Protein AF-A0A0B1U2A0-F1 (afdb_monomer_lite)

Foldseek 3Di:
DQKFFDPPAFLVDDTWIAGPVPRHTWDFPAWPDDDSFKTWTWTADPPPGDIDIWMWGQDPVSTGIGTDD

Structure (mmCIF, N/CA/C/O backbone):
data_AF-A0A0B1U2A0-F1
#
_entry.id   AF-A0A0B1U2A0-F1
#
loop_
_atom_site.group_PDB
_atom_site.id
_atom_site.type_symbol
_atom_site.label_atom_id
_atom_site.label_alt_id
_atom_site.label_comp_id
_atom_site.label_asym_id
_atom_site.label_entity_id
_atom_site.label_seq_id
_atom_site.pdbx_PDB_ins_code
_atom_site.Cartn_x
_atom_site.Cartn_y
_atom_site.Cartn_z
_atom_site.occupancy
_atom_site.B_iso_or_equiv
_atom_site.auth_seq_id
_atom_site.auth_comp_id
_atom_site.auth_asym_id
_atom_site.auth_atom_id
_atom_site.pdbx_PDB_model_num
ATOM 1 N N . MET A 1 1 ? -2.412 -4.015 -9.961 1.00 65.06 1 MET A N 1
ATOM 2 C CA . MET A 1 1 ? -1.777 -3.208 -8.893 1.00 65.06 1 MET A CA 1
ATOM 3 C C . MET A 1 1 ? -0.267 -3.229 -9.115 1.00 65.06 1 MET A C 1
ATOM 5 O O . MET A 1 1 ? 0.203 -4.155 -9.757 1.00 65.06 1 MET A O 1
ATOM 9 N N . SER A 1 2 ? 0.473 -2.200 -8.692 1.00 81.75 2 SER A N 1
ATOM 10 C CA . SER A 1 2 ? 1.937 -2.107 -8.904 1.00 81.75 2 SER A CA 1
ATOM 11 C C . SER A 1 2 ? 2.739 -2.314 -7.612 1.00 81.75 2 SER A C 1
ATOM 13 O O . SER A 1 2 ? 3.929 -2.609 -7.666 1.00 81.75 2 SER A O 1
ATOM 15 N N . PHE A 1 3 ? 2.079 -2.159 -6.462 1.00 92.06 3 PHE A N 1
ATOM 16 C CA . PHE A 1 3 ? 2.656 -2.259 -5.126 1.00 92.06 3 PHE A CA 1
ATOM 17 C C . PHE A 1 3 ? 1.686 -2.995 -4.200 1.00 92.06 3 PHE A C 1
ATOM 19 O O . PHE A 1 3 ? 0.471 -2.852 -4.365 1.00 92.06 3 PHE A O 1
ATOM 26 N N . THR A 1 4 ? 2.223 -3.738 -3.239 1.00 93.50 4 THR A N 1
ATOM 27 C CA . THR A 1 4 ? 1.500 -4.356 -2.115 1.00 93.50 4 THR A CA 1
ATOM 28 C C . THR A 1 4 ? 1.889 -3.693 -0.808 1.00 93.50 4 THR A C 1
ATOM 30 O O . THR A 1 4 ? 2.976 -3.133 -0.706 1.00 93.50 4 THR A O 1
ATOM 33 N N . VAL A 1 5 ? 1.025 -3.785 0.202 1.00 93.00 5 VAL A N 1
ATOM 34 C CA . VAL A 1 5 ? 1.419 -3.528 1.592 1.00 93.00 5 VAL A CA 1
ATOM 35 C C . VAL A 1 5 ? 2.269 -4.706 2.079 1.00 93.00 5 VAL A C 1
ATOM 37 O O . VAL A 1 5 ? 1.903 -5.859 1.852 1.00 93.00 5 VAL A O 1
ATOM 40 N N . HIS A 1 6 ? 3.405 -4.418 2.710 1.00 91.88 6 HIS A N 1
ATOM 41 C CA . HIS A 1 6 ? 4.311 -5.427 3.255 1.00 91.88 6 HIS A CA 1
ATOM 42 C C . HIS A 1 6 ? 3.632 -6.180 4.400 1.00 91.88 6 HIS A C 1
ATOM 44 O O . HIS A 1 6 ? 3.059 -5.558 5.290 1.00 91.88 6 HIS A O 1
ATOM 50 N N . THR A 1 7 ? 3.694 -7.507 4.425 1.00 86.00 7 THR A N 1
ATOM 51 C CA . THR A 1 7 ? 3.121 -8.296 5.526 1.00 86.00 7 THR A CA 1
ATOM 52 C C . THR A 1 7 ? 4.225 -8.870 6.413 1.00 86.00 7 THR A C 1
ATOM 54 O O . THR A 1 7 ? 5.091 -9.570 5.886 1.00 86.00 7 THR A O 1
ATOM 57 N N . PRO A 1 8 ? 4.167 -8.677 7.743 1.00 85.06 8 PRO A N 1
ATOM 58 C CA . PRO A 1 8 ? 3.098 -8.011 8.496 1.00 85.06 8 PRO A CA 1
ATOM 59 C C . PRO A 1 8 ? 3.159 -6.473 8.413 1.00 85.06 8 PRO A C 1
ATOM 61 O O . PRO A 1 8 ? 4.239 -5.896 8.417 1.00 85.06 8 PRO A O 1
ATOM 64 N N . SER A 1 9 ? 1.990 -5.820 8.402 1.00 89.50 9 SER A N 1
ATOM 65 C CA . SER A 1 9 ? 1.857 -4.356 8.514 1.00 89.50 9 SER A CA 1
ATOM 66 C C . SER A 1 9 ? 1.020 -3.982 9.736 1.00 89.50 9 SER A C 1
ATOM 68 O O . SER A 1 9 ? -0.184 -3.747 9.608 1.00 89.50 9 SER A O 1
ATOM 70 N N . PRO A 1 10 ? 1.613 -3.965 10.939 1.00 91.81 10 PRO A N 1
ATOM 71 C CA . PRO A 1 10 ? 0.898 -3.586 12.150 1.00 91.81 10 PRO A CA 1
ATOM 72 C C . PRO A 1 10 ? 0.507 -2.100 12.122 1.00 91.81 10 PRO A C 1
ATOM 74 O O . PRO A 1 10 ? 1.278 -1.238 11.708 1.00 91.81 10 PRO A O 1
ATOM 77 N N . ALA A 1 11 ? -0.688 -1.778 12.620 1.00 88.75 11 ALA A N 1
ATOM 78 C CA . ALA A 1 11 ? -1.208 -0.407 12.674 1.00 88.75 11 ALA A CA 1
ATOM 79 C C . ALA A 1 11 ? -0.455 0.511 13.658 1.00 88.75 11 ALA A C 1
ATOM 81 O O . ALA A 1 11 ? -0.686 1.723 13.671 1.00 88.75 11 ALA A O 1
ATOM 82 N N . THR A 1 12 ? 0.427 -0.061 14.485 1.00 88.44 12 THR A N 1
ATOM 83 C CA . THR A 1 12 ? 1.358 0.659 15.366 1.00 88.44 12 THR A CA 1
ATOM 84 C C . THR A 1 12 ? 2.524 1.288 14.610 1.00 88.44 12 THR A C 1
ATOM 86 O O . THR A 1 12 ? 3.192 2.164 15.153 1.00 88.44 12 THR A O 1
ATOM 89 N N . GLU A 1 13 ? 2.772 0.849 13.376 1.00 89.12 13 GLU A N 1
ATOM 90 C CA . GLU A 1 13 ? 3.849 1.327 12.516 1.00 89.12 13 GLU A CA 1
ATOM 91 C C . GLU A 1 13 ? 3.283 1.935 11.227 1.00 89.12 13 GLU A C 1
ATOM 93 O O . GLU A 1 13 ? 2.088 1.863 10.920 1.00 89.12 13 GLU A O 1
ATOM 98 N N . GLU A 1 14 ? 4.156 2.595 10.476 1.00 89.44 14 GLU A N 1
ATOM 99 C CA . GLU A 1 14 ? 3.827 3.094 9.149 1.00 89.44 14 GLU A CA 1
ATOM 100 C C . GLU A 1 14 ? 3.765 1.934 8.140 1.00 89.44 14 GLU A C 1
ATOM 102 O O . GLU A 1 14 ? 4.660 1.087 8.151 1.00 89.44 14 GLU A O 1
ATOM 107 N N . PRO A 1 15 ? 2.761 1.891 7.239 1.00 91.50 15 PRO A N 1
ATOM 108 C CA . PRO A 1 15 ? 2.677 0.836 6.237 1.00 91.50 15 PRO A CA 1
ATOM 109 C C . PRO A 1 15 ? 3.893 0.893 5.314 1.00 91.50 15 PRO A C 1
ATOM 111 O O . PRO A 1 15 ? 4.212 1.939 4.739 1.00 91.50 15 PRO A O 1
ATOM 114 N N . GLN A 1 16 ? 4.557 -0.248 5.170 1.00 93.69 16 GLN A N 1
ATOM 115 C CA . GLN A 1 16 ? 5.620 -0.447 4.195 1.00 93.69 16 GLN A CA 1
ATOM 116 C C . GLN A 1 16 ? 5.037 -1.049 2.920 1.00 93.69 16 GLN A C 1
ATOM 118 O O . GLN A 1 16 ? 3.964 -1.653 2.939 1.00 93.69 16 GLN A O 1
ATOM 123 N N . PHE A 1 17 ? 5.741 -0.881 1.804 1.00 94.50 17 PHE A N 1
ATOM 124 C CA . PHE A 1 17 ? 5.261 -1.328 0.505 1.00 94.50 17 PHE A CA 1
ATOM 125 C C . PHE A 1 17 ? 6.307 -2.167 -0.207 1.00 94.50 17 PHE A C 1
ATOM 127 O O . PHE A 1 17 ? 7.485 -1.820 -0.194 1.00 94.50 17 PHE A O 1
ATOM 134 N N . ASP A 1 18 ? 5.861 -3.202 -0.907 1.00 94.31 18 ASP A N 1
ATOM 135 C CA . ASP A 1 18 ? 6.691 -3.994 -1.806 1.00 94.31 18 ASP A CA 1
ATOM 136 C C . ASP A 1 18 ? 6.285 -3.751 -3.254 1.00 94.31 18 ASP A C 1
ATOM 138 O O . ASP A 1 18 ? 5.118 -3.533 -3.585 1.00 94.31 18 ASP A O 1
ATOM 142 N N . CYS A 1 19 ? 7.272 -3.764 -4.142 1.00 94.06 19 CYS A N 1
ATOM 143 C CA . CYS A 1 19 ? 7.042 -3.672 -5.572 1.00 94.06 19 CYS A CA 1
ATOM 144 C C . CYS A 1 19 ? 6.682 -5.048 -6.138 1.00 94.06 19 CYS A C 1
ATOM 146 O O . CYS A 1 19 ? 7.517 -5.949 -6.123 1.00 94.06 19 CYS A O 1
ATOM 148 N N . MET A 1 20 ? 5.502 -5.17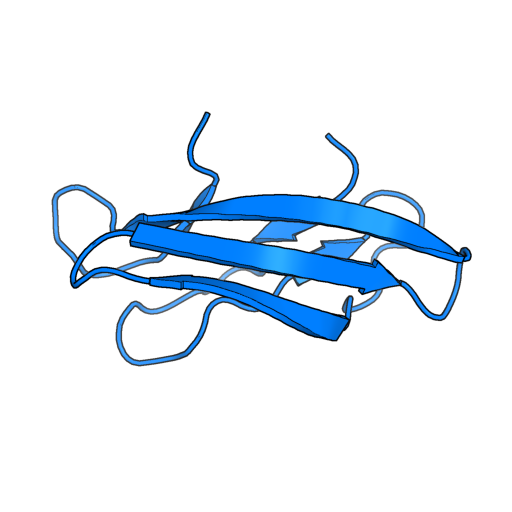7 -6.745 1.00 93.00 20 MET A N 1
ATOM 149 C CA . MET A 1 20 ? 5.041 -6.443 -7.339 1.00 93.00 20 MET A CA 1
ATOM 150 C C . MET A 1 20 ? 5.876 -6.901 -8.548 1.00 93.00 20 MET A C 1
ATOM 152 O O . MET A 1 20 ? 5.769 -8.044 -8.971 1.00 93.00 20 MET A O 1
ATOM 156 N N . PHE A 1 21 ? 6.670 -6.012 -9.154 1.00 91.00 21 PHE A N 1
ATOM 157 C CA . PHE A 1 21 ? 7.459 -6.345 -10.346 1.00 91.00 21 PHE A CA 1
ATOM 158 C C . PHE A 1 21 ? 8.826 -6.949 -10.034 1.00 91.00 21 PHE A C 1
ATOM 160 O O . PHE A 1 21 ? 9.415 -7.602 -10.892 1.00 91.00 21 PHE A O 1
ATOM 167 N N . CYS A 1 22 ? 9.379 -6.660 -8.859 1.00 92.81 22 CYS A N 1
ATOM 168 C CA . CYS A 1 22 ? 10.730 -7.091 -8.506 1.00 92.81 22 CYS A CA 1
ATOM 169 C C . CYS A 1 22 ? 10.854 -7.636 -7.084 1.00 92.81 22 CYS A C 1
ATOM 171 O O . CYS A 1 22 ? 11.975 -7.923 -6.662 1.00 92.81 22 CYS A O 1
ATOM 173 N N . ASP A 1 23 ? 9.740 -7.733 -6.352 1.00 91.06 23 ASP A N 1
ATOM 174 C CA . ASP A 1 23 ? 9.664 -8.236 -4.977 1.00 91.06 23 ASP A CA 1
ATOM 175 C C . ASP A 1 23 ? 10.681 -7.553 -4.046 1.00 91.06 23 ASP A C 1
ATOM 177 O O . ASP A 1 23 ? 11.278 -8.153 -3.151 1.00 91.06 23 ASP A O 1
ATOM 181 N N . LYS A 1 24 ? 10.942 -6.267 -4.310 1.00 92.31 24 LYS A N 1
ATOM 182 C CA . LYS A 1 24 ? 11.820 -5.415 -3.504 1.00 92.31 24 LYS A CA 1
ATOM 183 C C . LYS A 1 24 ? 10.998 -4.401 -2.720 1.00 92.31 24 LYS A C 1
ATOM 185 O O . LYS A 1 24 ? 10.002 -3.905 -3.260 1.00 92.31 24 LYS A O 1
ATOM 190 N N . PRO A 1 25 ? 11.489 -3.988 -1.538 1.00 92.69 25 PRO A N 1
ATOM 191 C CA . PRO A 1 25 ? 10.866 -2.917 -0.784 1.00 92.69 25 PRO A CA 1
ATOM 192 C C . PRO A 1 25 ? 10.850 -1.638 -1.621 1.00 92.69 25 PRO A C 1
ATOM 194 O O . PRO A 1 25 ? 11.855 -1.228 -2.221 1.00 92.69 25 PRO A O 1
ATOM 197 N N . ALA A 1 26 ? 9.678 -1.029 -1.681 1.00 94.31 26 ALA A N 1
ATOM 198 C CA . ALA A 1 26 ? 9.448 0.265 -2.276 1.00 94.31 26 ALA A CA 1
ATOM 199 C C . ALA A 1 26 ? 9.549 1.363 -1.210 1.00 94.31 26 ALA A C 1
ATOM 201 O O . ALA A 1 26 ? 9.397 1.129 -0.013 1.00 94.31 26 ALA A O 1
ATOM 202 N N . LEU A 1 27 ? 9.849 2.577 -1.656 1.00 94.06 27 LEU A N 1
ATOM 203 C CA . LEU A 1 27 ? 10.052 3.734 -0.797 1.00 94.06 27 LEU A CA 1
ATOM 204 C C . LEU A 1 27 ? 8.837 4.651 -0.872 1.00 94.06 27 LEU A C 1
ATOM 206 O O . LEU A 1 27 ? 8.296 4.881 -1.954 1.00 94.06 27 LEU A O 1
ATOM 210 N N . VAL A 1 28 ? 8.447 5.212 0.268 1.00 93.12 28 VAL A N 1
ATOM 211 C CA . VAL A 1 28 ? 7.473 6.303 0.319 1.00 93.12 28 VAL A CA 1
ATOM 212 C C . VAL A 1 28 ? 8.194 7.597 -0.041 1.00 93.12 28 VAL A C 1
ATOM 214 O O . VAL A 1 28 ? 9.140 7.996 0.633 1.00 93.12 28 VAL A O 1
ATOM 217 N N . SER A 1 29 ? 7.762 8.233 -1.126 1.00 91.38 29 SER A N 1
ATOM 218 C CA . SER A 1 29 ? 8.361 9.468 -1.634 1.00 91.38 29 SER A CA 1
ATOM 219 C C . SER A 1 29 ? 7.645 10.713 -1.114 1.00 91.38 29 SER A C 1
ATOM 221 O O . SER A 1 29 ? 8.279 11.747 -0.915 1.00 91.38 29 SER A O 1
ATOM 223 N N . SER A 1 30 ? 6.328 10.637 -0.905 1.00 91.88 30 SER A N 1
ATOM 224 C CA . SER A 1 30 ? 5.529 11.752 -0.389 1.00 91.88 30 SER A CA 1
ATOM 225 C C . SER A 1 30 ? 4.233 11.262 0.257 1.00 91.88 30 SER A C 1
ATOM 227 O O . SER A 1 30 ? 3.708 10.215 -0.120 1.00 91.88 30 SER A O 1
ATOM 229 N N . GLU A 1 31 ? 3.700 12.025 1.209 1.00 93.44 31 GLU A N 1
ATOM 230 C CA . GLU A 1 31 ? 2.388 11.787 1.814 1.00 93.44 31 GLU A CA 1
ATOM 231 C C . GLU A 1 31 ? 1.374 12.773 1.230 1.00 93.44 31 GLU A C 1
ATOM 233 O O . GLU A 1 31 ? 1.532 13.985 1.356 1.00 93.44 31 GLU A O 1
ATOM 238 N N . ALA A 1 32 ? 0.342 12.245 0.569 1.00 91.50 32 ALA A N 1
ATOM 239 C CA . ALA A 1 32 ? -0.695 13.046 -0.078 1.00 91.50 32 ALA A CA 1
ATOM 240 C C . ALA A 1 32 ? -1.859 13.355 0.873 1.00 91.50 32 ALA A C 1
ATOM 242 O O . ALA A 1 32 ? -2.425 14.444 0.826 1.00 91.50 32 ALA A O 1
ATOM 243 N N . ALA A 1 33 ? -2.229 12.395 1.725 1.00 93.31 33 ALA A N 1
ATOM 244 C CA . ALA A 1 33 ? -3.280 12.561 2.722 1.00 93.31 33 ALA A CA 1
ATOM 245 C C . ALA A 1 33 ? -3.104 11.568 3.874 1.00 93.31 33 ALA A C 1
ATOM 247 O O . ALA A 1 33 ? -2.658 10.438 3.667 1.00 93.31 33 ALA A O 1
ATOM 248 N N . ARG A 1 34 ? -3.517 11.959 5.080 1.00 92.44 34 ARG A N 1
ATOM 249 C CA . ARG A 1 34 ? -3.497 11.096 6.263 1.00 92.44 34 ARG A CA 1
ATOM 250 C C . ARG A 1 34 ? -4.682 11.387 7.176 1.00 92.44 34 ARG A C 1
ATOM 252 O O . ARG A 1 34 ? -5.005 12.543 7.429 1.00 92.44 34 ARG A O 1
ATOM 259 N N . THR A 1 35 ? -5.297 10.325 7.682 1.00 90.06 35 THR A N 1
ATOM 260 C CA . THR A 1 35 ? -6.332 10.337 8.722 1.00 90.06 35 THR A CA 1
ATOM 261 C C . THR A 1 35 ? -5.979 9.313 9.813 1.00 90.06 35 THR A C 1
ATOM 263 O O . THR A 1 35 ? -4.932 8.664 9.751 1.00 90.06 35 THR A O 1
ATOM 266 N N . GLU A 1 36 ? -6.831 9.156 10.830 1.00 87.62 36 GLU A N 1
ATOM 267 C CA . GLU A 1 36 ? -6.627 8.154 11.889 1.00 87.62 36 GLU A CA 1
ATOM 268 C C . GLU A 1 36 ? -6.677 6.706 11.380 1.00 87.62 36 GLU A C 1
ATOM 270 O O . GLU A 1 36 ? -6.007 5.831 11.942 1.00 87.62 36 GLU A O 1
ATOM 275 N N . THR A 1 37 ? -7.447 6.451 10.320 1.00 91.25 37 THR A N 1
ATOM 276 C CA . THR A 1 37 ? -7.705 5.108 9.777 1.00 91.25 37 THR A CA 1
ATOM 277 C C . THR A 1 37 ? -7.280 4.950 8.325 1.00 91.25 37 THR A C 1
ATOM 279 O O . THR A 1 37 ? -7.331 3.841 7.811 1.00 91.25 37 THR A O 1
ATOM 282 N N . SER A 1 38 ? -6.831 6.008 7.652 1.00 92.56 38 SER A N 1
ATOM 283 C CA . SER A 1 38 ? -6.392 5.948 6.260 1.00 92.56 38 SER A CA 1
ATOM 284 C C . SER A 1 38 ? -5.128 6.758 6.014 1.00 92.56 38 SER A C 1
ATOM 286 O O . SER A 1 38 ? -4.842 7.754 6.679 1.00 92.56 38 SER A O 1
ATOM 288 N N . ARG A 1 39 ? -4.351 6.324 5.029 1.00 93.25 39 ARG A N 1
ATOM 289 C CA . ARG A 1 39 ? -3.110 6.968 4.623 1.00 93.25 39 ARG A CA 1
ATOM 290 C C . ARG A 1 39 ? -2.949 6.845 3.117 1.00 93.25 39 ARG A C 1
ATOM 292 O O . ARG A 1 39 ? -3.066 5.759 2.575 1.00 93.25 39 ARG A O 1
ATOM 299 N N . THR A 1 40 ? -2.681 7.953 2.442 1.00 95.19 40 THR A N 1
ATOM 300 C 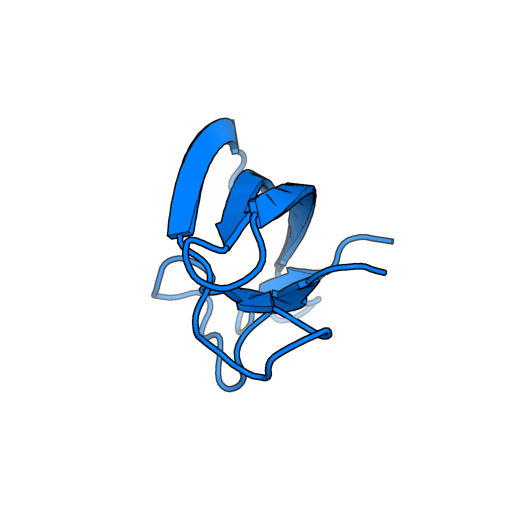CA . THR A 1 40 ? -2.436 7.997 1.000 1.00 95.19 40 THR A CA 1
ATOM 301 C C . THR A 1 40 ? -1.043 8.541 0.752 1.00 95.19 40 THR A C 1
ATOM 303 O O . THR A 1 40 ? -0.736 9.675 1.121 1.00 95.19 40 THR A O 1
ATOM 306 N N . VAL A 1 41 ? -0.198 7.734 0.122 1.00 94.56 41 VAL A N 1
ATOM 307 C CA . VAL A 1 41 ? 1.216 8.035 -0.106 1.00 94.56 41 VAL A CA 1
ATOM 308 C C . VAL A 1 41 ? 1.608 7.778 -1.555 1.00 94.56 41 VAL A C 1
ATOM 310 O O . VAL A 1 41 ? 1.052 6.911 -2.228 1.00 94.56 41 VAL A O 1
ATOM 313 N N . GLU A 1 42 ? 2.581 8.528 -2.055 1.00 95.00 42 GLU A N 1
ATOM 314 C CA . GLU A 1 42 ? 3.267 8.199 -3.298 1.00 95.00 42 GLU A CA 1
ATOM 315 C C . GLU A 1 42 ? 4.400 7.216 -3.003 1.00 95.00 42 GLU A C 1
ATOM 317 O O . GLU A 1 42 ? 5.294 7.498 -2.205 1.00 95.00 42 GLU A O 1
ATOM 322 N N . VAL A 1 43 ? 4.355 6.058 -3.656 1.00 94.69 43 VAL A N 1
ATOM 323 C CA . VAL A 1 43 ? 5.318 4.969 -3.502 1.00 94.69 43 VAL A CA 1
ATOM 324 C C . VAL A 1 43 ? 6.135 4.837 -4.781 1.00 94.69 43 VAL A C 1
ATOM 326 O O . VAL A 1 43 ? 5.587 4.872 -5.886 1.00 94.69 43 VAL A O 1
ATOM 329 N N . PHE A 1 44 ? 7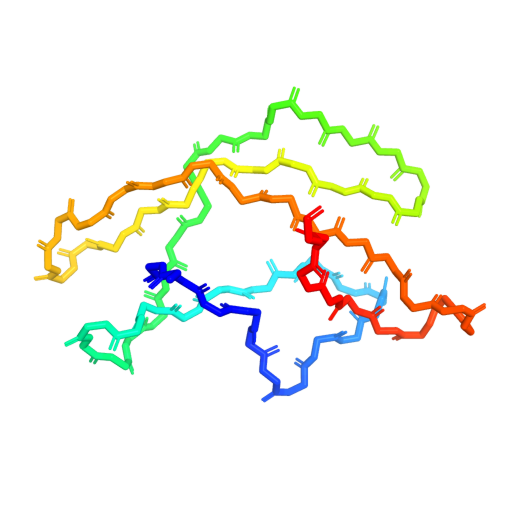.445 4.659 -4.638 1.00 94.94 44 PHE A N 1
ATOM 330 C CA . PHE A 1 44 ? 8.389 4.497 -5.737 1.00 94.94 44 PHE A CA 1
ATOM 331 C C . PHE A 1 44 ? 9.362 3.341 -5.481 1.00 94.94 44 PHE A C 1
ATOM 333 O O . PHE A 1 44 ? 9.956 3.216 -4.410 1.00 94.94 44 PHE A O 1
ATOM 340 N N . CYS A 1 45 ? 9.583 2.504 -6.493 1.00 94.94 45 CYS A N 1
ATOM 341 C CA . CYS A 1 45 ? 10.596 1.459 -6.461 1.00 94.94 45 CYS A CA 1
ATOM 342 C C . CYS A 1 45 ? 11.875 1.922 -7.163 1.00 94.94 45 CYS A C 1
ATOM 344 O O . CYS A 1 45 ? 11.925 2.022 -8.390 1.00 94.94 45 CYS A O 1
ATOM 346 N N . ARG A 1 46 ? 12.965 2.061 -6.403 1.00 93.94 46 ARG A N 1
ATOM 347 C CA . ARG A 1 46 ? 14.289 2.406 -6.953 1.00 93.94 46 ARG A CA 1
ATOM 348 C C . ARG A 1 46 ? 14.887 1.358 -7.898 1.00 93.94 46 ARG A C 1
ATOM 350 O O . ARG A 1 46 ? 15.832 1.663 -8.611 1.00 93.94 46 ARG A O 1
ATOM 357 N N . HIS A 1 47 ? 14.389 0.122 -7.862 1.00 92.38 47 HIS A N 1
ATOM 358 C CA . HIS A 1 47 ? 14.962 -0.992 -8.621 1.00 92.38 47 HIS A CA 1
ATOM 359 C C . HIS A 1 47 ? 14.395 -1.099 -10.039 1.00 92.38 47 HIS A C 1
ATOM 361 O O . HIS A 1 47 ? 15.146 -1.374 -10.966 1.00 92.38 47 HIS A O 1
ATOM 367 N N . CYS A 1 48 ? 13.089 -0.882 -10.211 1.00 92.25 48 CYS A N 1
ATOM 368 C CA . CYS A 1 48 ? 12.426 -0.967 -11.518 1.00 92.25 48 CYS A CA 1
ATOM 369 C C . CYS A 1 48 ? 11.910 0.38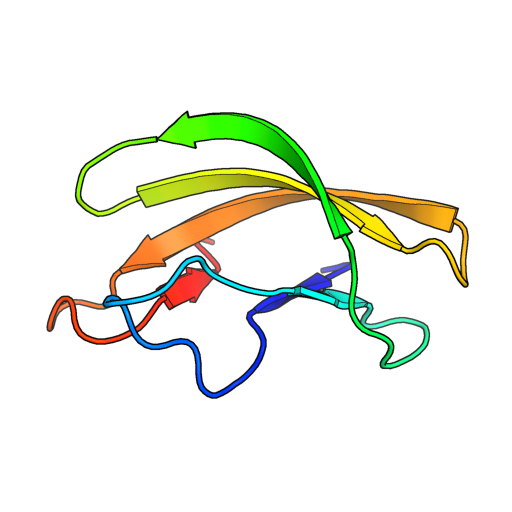5 -12.036 1.00 92.25 48 CYS A C 1
ATOM 371 O O . CYS A 1 48 ? 11.444 0.464 -13.167 1.00 92.25 48 CYS A O 1
ATOM 373 N N . GLY A 1 49 ? 11.966 1.445 -11.223 1.00 91.00 49 GLY A N 1
ATOM 374 C CA . GLY A 1 49 ? 11.490 2.778 -11.592 1.00 91.00 49 GLY A CA 1
ATOM 375 C C . GLY A 1 49 ? 9.973 2.971 -11.488 1.00 91.00 49 GLY A C 1
ATOM 376 O O . GLY A 1 49 ? 9.480 4.053 -11.801 1.00 91.00 49 GLY A O 1
ATOM 377 N N . ALA A 1 50 ? 9.221 1.955 -11.050 1.00 92.38 50 ALA A N 1
ATOM 378 C CA . ALA A 1 50 ? 7.777 2.067 -10.868 1.00 92.38 50 ALA A CA 1
ATOM 379 C C . ALA A 1 50 ? 7.439 3.137 -9.819 1.00 92.38 50 ALA A C 1
ATOM 381 O O . ALA A 1 50 ? 8.092 3.215 -8.779 1.00 92.38 50 ALA A O 1
ATOM 382 N N . ARG A 1 51 ? 6.389 3.925 -10.070 1.00 93.44 51 ARG A N 1
ATOM 383 C CA . ARG A 1 51 ? 5.827 4.916 -9.139 1.00 93.44 51 ARG A CA 1
ATOM 384 C C . ARG A 1 51 ? 4.308 4.872 -9.175 1.00 93.44 51 ARG A C 1
ATOM 386 O O . ARG A 1 51 ? 3.733 4.728 -10.254 1.00 93.44 51 ARG A O 1
ATOM 393 N N . LYS A 1 52 ? 3.654 4.993 -8.022 1.00 92.88 52 LYS A N 1
ATOM 394 C CA . LYS A 1 52 ? 2.191 5.046 -7.933 1.00 92.88 52 LYS A CA 1
ATOM 395 C C . LYS A 1 52 ? 1.749 5.672 -6.616 1.00 92.88 52 LYS A C 1
ATOM 397 O O . LYS A 1 52 ? 2.352 5.428 -5.578 1.00 92.88 52 LYS A O 1
ATOM 402 N N . THR A 1 53 ? 0.636 6.393 -6.647 1.00 94.50 53 THR A N 1
ATOM 403 C CA . THR A 1 53 ? -0.101 6.761 -5.436 1.00 94.50 53 THR A CA 1
ATOM 404 C C . THR A 1 53 ? -0.894 5.558 -4.922 1.00 94.50 53 THR A C 1
ATOM 406 O O . THR A 1 53 ? -1.646 4.911 -5.666 1.00 94.50 53 THR A O 1
ATOM 409 N N . VAL A 1 54 ? -0.688 5.226 -3.653 1.00 93.44 54 VAL A N 1
ATOM 410 C CA . VAL A 1 54 ? -1.294 4.091 -2.963 1.00 93.44 54 VAL A CA 1
ATOM 411 C C . VAL A 1 54 ? -2.035 4.613 -1.741 1.00 93.44 54 VAL A C 1
ATOM 413 O O . VAL A 1 54 ? -1.485 5.393 -0.965 1.00 93.44 54 VAL A O 1
ATOM 416 N N . ALA A 1 55 ? -3.284 4.186 -1.589 1.00 94.44 55 ALA A N 1
ATOM 417 C CA . ALA A 1 55 ? -4.064 4.409 -0.387 1.00 94.44 55 ALA A CA 1
ATOM 418 C C . ALA A 1 55 ? -4.073 3.120 0.440 1.00 94.44 55 ALA A C 1
ATOM 420 O O . ALA A 1 55 ? -4.231 2.024 -0.094 1.00 94.44 55 ALA A O 1
ATOM 421 N N . THR A 1 56 ? -3.875 3.260 1.741 1.00 93.81 56 THR A N 1
ATOM 422 C CA . THR A 1 56 ? -3.985 2.197 2.732 1.00 93.81 56 THR A CA 1
ATOM 423 C C . THR A 1 56 ? -4.995 2.602 3.782 1.00 93.81 56 THR A C 1
ATOM 425 O O . THR A 1 56 ? -5.048 3.770 4.174 1.00 93.81 56 THR A O 1
ATOM 428 N N . GLN A 1 57 ? -5.753 1.642 4.278 1.00 94.56 57 GLN A N 1
ATOM 429 C CA . GLN A 1 57 ? -6.655 1.825 5.402 1.00 94.56 57 GLN A CA 1
ATOM 430 C C . GLN A 1 57 ? -6.331 0.820 6.497 1.00 94.56 57 GLN A C 1
ATOM 432 O O . GLN A 1 57 ? -5.717 -0.213 6.244 1.00 94.56 57 GLN A O 1
ATOM 437 N N . LYS A 1 58 ? -6.694 1.151 7.728 1.00 92.94 58 LYS A N 1
ATOM 438 C CA . LYS A 1 58 ? -6.693 0.182 8.809 1.00 92.94 58 LYS A CA 1
ATOM 439 C C . LYS A 1 58 ? -7.848 -0.791 8.595 1.00 92.94 58 LYS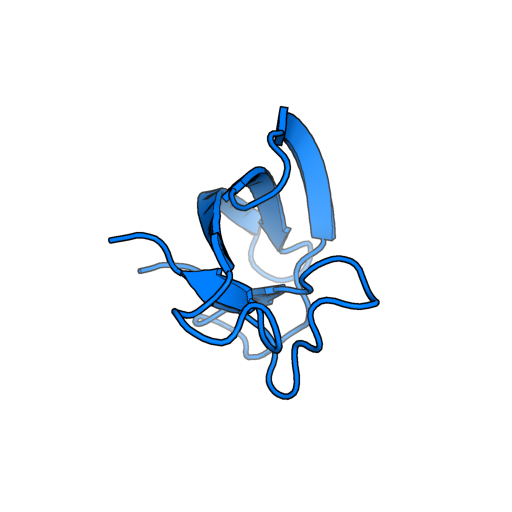 A C 1
ATOM 441 O O . LYS A 1 58 ? -8.928 -0.378 8.169 1.00 92.94 58 LYS A O 1
ATOM 446 N N . ASN A 1 59 ? -7.615 -2.058 8.911 1.00 91.25 59 ASN A N 1
ATOM 447 C CA . ASN A 1 59 ? -8.674 -3.060 8.953 1.00 91.25 59 ASN A CA 1
ATOM 448 C C . ASN A 1 59 ? -9.751 -2.692 9.993 1.00 91.25 59 ASN A C 1
ATOM 450 O O . ASN A 1 59 ? -9.566 -1.788 10.809 1.00 91.25 59 ASN A O 1
ATOM 454 N N . SER A 1 60 ? -10.872 -3.417 10.008 1.00 87.56 60 SER A N 1
ATOM 455 C CA . SER A 1 60 ? -11.980 -3.151 10.942 1.00 87.56 60 SER A CA 1
ATOM 456 C C . SER A 1 60 ? -11.574 -3.187 12.423 1.00 87.56 60 SER A C 1
ATOM 458 O O . SER A 1 60 ? -12.162 -2.475 13.234 1.00 87.56 60 SER A O 1
ATOM 460 N N . ASP A 1 61 ? -10.552 -3.970 12.771 1.00 88.44 61 ASP A N 1
ATOM 461 C CA . ASP A 1 61 ? -10.005 -4.078 14.127 1.00 88.44 61 ASP A CA 1
ATOM 462 C C . ASP A 1 61 ? -8.958 -2.998 14.458 1.00 88.44 61 ASP A C 1
ATOM 464 O O . ASP A 1 61 ? -8.421 -2.970 15.564 1.00 88.44 61 ASP A O 1
ATOM 468 N N . ASN A 1 62 ? -8.632 -2.106 13.517 1.00 86.88 62 ASN A N 1
ATOM 469 C CA . ASN A 1 62 ? -7.565 -1.113 13.627 1.00 86.88 62 ASN A CA 1
ATOM 470 C C . ASN A 1 62 ? -6.187 -1.690 14.012 1.00 86.88 62 ASN A C 1
ATOM 472 O O . ASN A 1 62 ? -5.356 -0.988 14.594 1.00 86.88 62 ASN A O 1
ATOM 476 N N . THR A 1 63 ? -5.928 -2.956 13.684 1.00 90.62 63 THR A N 1
ATOM 477 C CA . THR A 1 63 ? -4.709 -3.689 14.063 1.00 90.62 63 THR A CA 1
ATOM 478 C C . THR A 1 63 ? -3.684 -3.776 12.945 1.00 90.62 63 THR A C 1
ATOM 480 O O . THR A 1 63 ? -2.491 -3.891 13.231 1.00 90.62 63 THR A O 1
ATOM 483 N N . GLN A 1 64 ? -4.114 -3.716 11.684 1.00 93.19 64 GLN A N 1
ATOM 484 C CA . GLN A 1 64 ? -3.240 -3.863 10.520 1.00 93.19 64 GLN A CA 1
ATOM 485 C C . GLN A 1 64 ? -3.595 -2.863 9.425 1.00 93.19 64 GLN A C 1
ATOM 487 O O . GLN A 1 64 ? -4.752 -2.460 9.307 1.00 93.19 64 GLN A O 1
ATOM 492 N N . TRP A 1 65 ? -2.599 -2.478 8.629 1.00 93.56 65 TRP A N 1
ATOM 493 C CA . TRP A 1 65 ? -2.810 -1.735 7.391 1.00 93.56 65 TRP A CA 1
ATOM 494 C C . TRP A 1 65 ? -3.062 -2.690 6.226 1.00 93.56 65 TRP A C 1
ATOM 496 O O . TRP A 1 65 ? -2.350 -3.676 6.047 1.00 93.56 65 TRP A O 1
ATOM 506 N N . GLU A 1 66 ? -4.029 -2.340 5.394 1.00 93.38 66 GLU A N 1
ATOM 507 C CA . GLU A 1 66 ? -4.357 -3.006 4.139 1.00 93.38 66 GLU A CA 1
ATOM 508 C C . GLU A 1 66 ? -4.484 -1.972 3.017 1.00 93.38 66 GLU A C 1
ATOM 510 O O . GLU A 1 66 ? -4.635 -0.774 3.269 1.00 93.38 66 GLU A O 1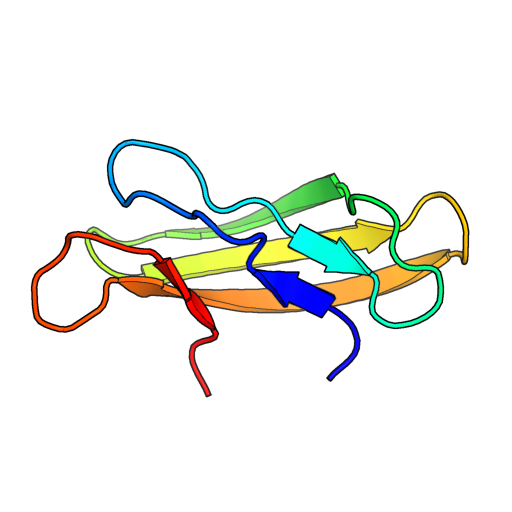
ATOM 515 N N . LEU A 1 67 ? -4.377 -2.410 1.761 1.00 91.38 67 LEU A N 1
ATOM 516 C CA . LEU A 1 67 ? -4.647 -1.531 0.625 1.00 91.38 67 LEU A CA 1
ATOM 517 C C . LEU A 1 67 ? -6.121 -1.112 0.654 1.00 91.38 67 LEU A C 1
ATOM 519 O O . LEU A 1 67 ? -6.999 -1.955 0.804 1.00 91.38 67 LEU A O 1
ATOM 523 N N . ALA A 1 68 ? -6.380 0.183 0.495 1.00 87.38 68 ALA A N 1
ATOM 524 C CA . ALA A 1 68 ? -7.721 0.663 0.197 1.00 87.38 68 ALA A CA 1
ATOM 525 C C . ALA A 1 68 ? -7.983 0.425 -1.301 1.00 87.38 68 ALA A C 1
ATOM 527 O O . ALA A 1 68 ? -7.160 0.834 -2.128 1.00 87.38 68 ALA A O 1
ATOM 528 N N . ASP A 1 69 ? -9.065 -0.291 -1.616 1.00 64.75 69 ASP A N 1
ATOM 529 C CA . ASP A 1 69 ? -9.534 -0.555 -2.988 1.00 64.75 69 ASP A CA 1
ATOM 530 C C . ASP A 1 69 ? -10.025 0.728 -3.681 1.00 64.75 69 ASP A C 1
ATOM 532 O O . ASP A 1 69 ? -10.717 1.537 -3.014 1.00 64.75 69 ASP A O 1
#

Radius of gyration: 11.28 Å; chains: 1; bounding box: 27×21×27 Å

Sequence (69 aa):
MSFTVHTPSPATEEPQFDCMFCDKPALVSSEAARTETSRTVEVFCRHCGARKTVATQKNSDNTQWELAD

pLDDT: mean 91.1, std 5.23, range [64.75, 95.19]

Secondary structure (DSSP, 8-state):
--EEE-SS-BTTSPPPEEETTTTEEEEEEEEEEE-SSEEEEEEE-TTT--EEEEEEEE-TTSSBEEE--